Protein AF-A0A1U7NVE1-F1 (afdb_monomer_lite)

Secondary structure (DSSP, 8-state):
------EEEEEPPTTEEE-HHHHHHHHHHHHHHH--EEEEEPTTT---SS-EEES--GGGHHHHHHHHHHHHHHHEEE-HHHHTT-

Sequence (86 aa):
MTESSPVLILSVPAGYEIDPQAWETLKQCAGDCYGAGVMLAAPAFLRAESPVLLGDWGDGKAEALRELGPLIDAAFFTLDWLEAAM

Radius of gyration: 14.27 Å; chains: 1; bounding box: 34×26×52 Å

Structure (mmCIF, N/CA/C/O backbone):
data_AF-A0A1U7NVE1-F1
#
_entry.id   AF-A0A1U7NVE1-F1
#
loop_
_atom_site.group_PDB
_atom_site.id
_atom_site.type_symbol
_atom_site.label_atom_id
_atom_site.label_alt_id
_atom_site.label_comp_id
_atom_site.label_asym_id
_atom_site.label_entity_id
_atom_site.label_seq_id
_atom_site.pdbx_PDB_ins_code
_atom_site.Cartn_x
_atom_site.Cartn_y
_atom_site.Cartn_z
_atom_site.occupancy
_atom_site.B_iso_or_equiv
_atom_site.auth_seq_id
_atom_site.auth_comp_id
_atom_site.auth_asym_id
_atom_site.auth_atom_id
_atom_site.pdbx_PDB_model_num
ATOM 1 N N . MET A 1 1 ? -7.112 -2.313 26.844 1.00 45.16 1 MET A N 1
ATOM 2 C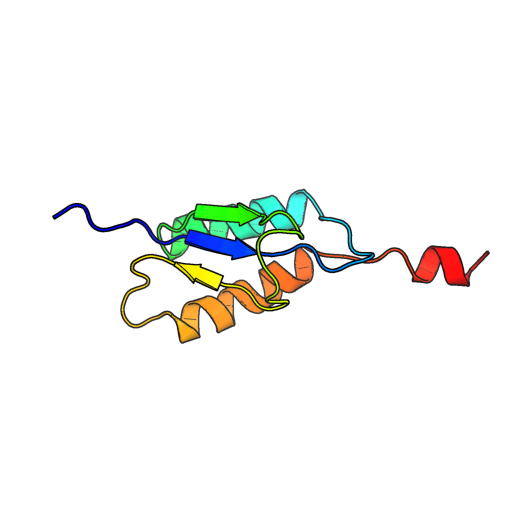 CA . MET A 1 1 ? -6.820 -3.119 25.644 1.00 45.16 1 MET A CA 1
ATOM 3 C C . MET A 1 1 ? -6.144 -2.185 24.664 1.00 45.16 1 MET A C 1
ATOM 5 O O . MET A 1 1 ? -6.740 -1.171 24.348 1.00 45.16 1 MET A O 1
ATOM 9 N N . THR A 1 2 ? -4.887 -2.421 24.298 1.00 52.28 2 THR A N 1
ATOM 10 C CA . THR A 1 2 ? -4.217 -1.639 23.249 1.00 52.28 2 THR A CA 1
ATOM 11 C C . THR A 1 2 ? -4.791 -2.075 21.911 1.00 52.28 2 THR A C 1
ATOM 13 O O . THR A 1 2 ? -4.432 -3.139 21.406 1.00 52.28 2 THR A O 1
ATOM 1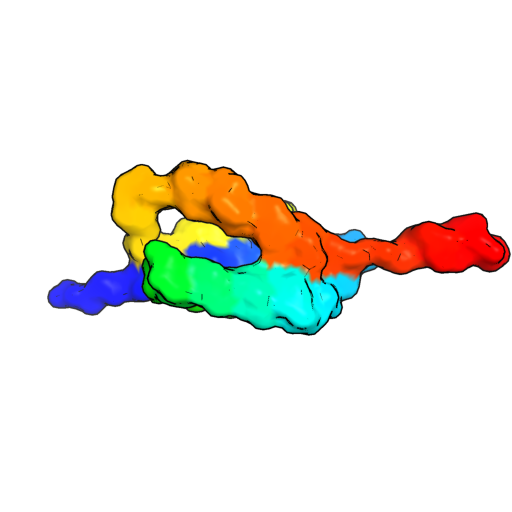6 N N . GLU A 1 3 ? -5.738 -1.302 21.386 1.00 61.66 3 GLU A N 1
ATOM 17 C CA . GLU A 1 3 ? -6.182 -1.442 20.001 1.00 61.66 3 GLU A CA 1
ATOM 18 C C . GLU A 1 3 ? -4.952 -1.288 19.101 1.00 61.66 3 GLU A C 1
ATOM 20 O O . GLU A 1 3 ? -4.159 -0.358 19.254 1.00 61.66 3 GLU A O 1
ATOM 25 N N . SER A 1 4 ? -4.712 -2.285 18.252 1.00 71.06 4 SER A N 1
ATOM 26 C CA . SER A 1 4 ? -3.560 -2.275 17.354 1.00 71.06 4 SER A CA 1
ATOM 27 C C . SER A 1 4 ? -3.900 -1.372 16.177 1.00 71.06 4 SER A C 1
ATOM 29 O O . SER A 1 4 ? -4.808 -1.704 15.416 1.00 71.06 4 SER A O 1
ATOM 31 N N . SER A 1 5 ? -3.201 -0.241 16.049 1.00 84.88 5 SER A N 1
ATOM 32 C CA . SER A 1 5 ? -3.407 0.705 14.949 1.00 84.88 5 SER A CA 1
ATOM 33 C C . SER A 1 5 ? -3.341 -0.004 13.588 1.00 84.88 5 SER A C 1
ATOM 35 O O . SER A 1 5 ? -2.499 -0.896 13.421 1.00 84.88 5 SER A O 1
ATOM 37 N N . PRO A 1 6 ? -4.205 0.361 12.624 1.00 93.56 6 PRO A N 1
ATOM 38 C CA . PRO A 1 6 ? -4.205 -0.257 11.308 1.00 93.56 6 PRO A CA 1
ATOM 39 C C . PRO A 1 6 ? -2.879 -0.025 10.583 1.00 93.56 6 PRO A C 1
ATOM 41 O O . PRO A 1 6 ? -2.283 1.053 10.643 1.00 93.56 6 PRO A O 1
ATOM 44 N N . VAL A 1 7 ? -2.408 -1.054 9.883 1.00 93.88 7 VAL A N 1
ATOM 45 C CA . VAL A 1 7 ? -1.191 -0.994 9.070 1.00 93.88 7 VAL A CA 1
ATOM 46 C C . VAL A 1 7 ? -1.437 -1.651 7.721 1.00 93.88 7 VAL A C 1
ATOM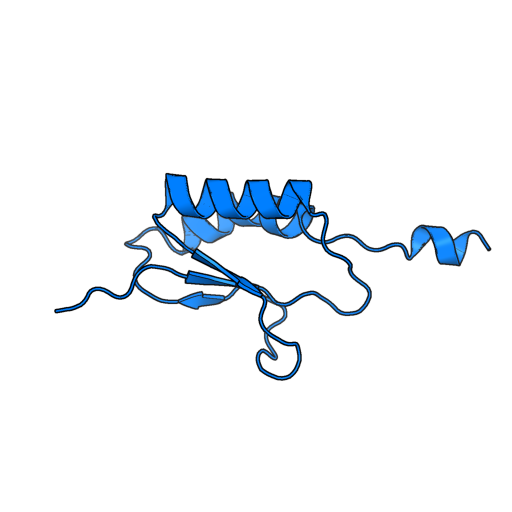 48 O O . VAL A 1 7 ? -1.891 -2.796 7.648 1.00 93.88 7 VAL A O 1
ATOM 51 N N . LEU A 1 8 ? -1.124 -0.919 6.655 1.00 93.94 8 LEU A N 1
ATOM 52 C CA . LEU A 1 8 ? -1.076 -1.407 5.285 1.00 93.94 8 LEU A CA 1
ATOM 53 C C . LEU A 1 8 ? 0.357 -1.826 4.975 1.00 93.94 8 LEU A C 1
ATOM 55 O O . LEU A 1 8 ? 1.269 -1.001 4.974 1.00 93.94 8 LEU A O 1
ATOM 59 N N . ILE A 1 9 ? 0.557 -3.107 4.707 1.00 92.69 9 ILE A N 1
ATOM 60 C CA . ILE A 1 9 ? 1.854 -3.648 4.322 1.00 92.69 9 ILE A CA 1
ATOM 61 C C . ILE A 1 9 ? 1.835 -3.965 2.836 1.00 92.69 9 ILE A C 1
ATOM 63 O O . ILE A 1 9 ? 0.959 -4.686 2.354 1.00 92.69 9 ILE A O 1
ATOM 67 N N . LEU A 1 10 ? 2.824 -3.433 2.129 1.00 91.69 10 LEU A N 1
ATOM 68 C CA . LEU A 1 10 ? 2.982 -3.571 0.690 1.00 91.69 10 LEU A CA 1
ATOM 69 C C . LEU A 1 10 ? 4.327 -4.209 0.378 1.00 91.69 10 LEU A C 1
ATOM 71 O O . LEU A 1 10 ? 5.325 -3.946 1.047 1.00 91.69 10 LEU A O 1
ATOM 75 N N . SER A 1 11 ? 4.357 -5.030 -0.659 1.00 89.12 11 SER A N 1
ATOM 76 C CA . SER A 1 11 ? 5.586 -5.574 -1.223 1.00 89.12 11 SER A CA 1
ATOM 77 C C . SER A 1 11 ? 5.848 -4.874 -2.545 1.00 89.12 11 SER A C 1
ATOM 79 O O . SER A 1 11 ? 4.928 -4.726 -3.342 1.00 89.12 11 SER A O 1
ATOM 81 N N . VAL A 1 12 ? 7.090 -4.447 -2.774 1.00 85.69 12 VAL A N 1
ATOM 82 C CA . VAL A 1 12 ? 7.489 -3.917 -4.083 1.00 85.69 12 VAL A CA 1
ATOM 83 C C . VAL A 1 12 ? 7.581 -5.100 -5.047 1.00 85.69 12 VAL A C 1
ATOM 85 O O . VAL A 1 12 ? 8.354 -6.025 -4.762 1.00 85.69 12 VAL A O 1
ATOM 88 N N . PRO A 1 13 ? 6.807 -5.124 -6.145 1.00 81.38 13 PRO A N 1
ATOM 89 C CA . PRO A 1 13 ? 6.922 -6.190 -7.130 1.00 81.38 13 PRO A CA 1
ATOM 90 C C . PRO A 1 13 ? 8.330 -6.229 -7.741 1.00 81.38 13 PRO A C 1
ATOM 92 O O . PRO A 1 13 ? 9.035 -5.221 -7.807 1.00 81.38 13 PRO A O 1
ATOM 95 N N . ALA A 1 14 ? 8.767 -7.402 -8.197 1.00 80.31 14 ALA A N 1
ATOM 96 C CA . ALA A 1 14 ? 10.070 -7.528 -8.843 1.00 80.31 14 ALA A CA 1
ATOM 97 C C . ALA A 1 14 ? 10.117 -6.698 -10.141 1.00 80.31 14 ALA A C 1
ATOM 99 O O . ALA A 1 14 ? 9.199 -6.780 -10.950 1.00 80.31 14 ALA A O 1
ATOM 100 N N . GLY A 1 15 ? 11.187 -5.919 -10.338 1.00 81.12 15 GLY A N 1
ATOM 101 C CA . GLY A 1 15 ? 11.345 -5.036 -11.505 1.00 81.12 15 GLY A CA 1
ATOM 102 C C . GLY A 1 15 ? 10.619 -3.689 -11.397 1.00 81.12 15 GLY A C 1
ATOM 103 O O . GLY A 1 15 ? 10.711 -2.878 -12.313 1.00 81.12 15 GLY A O 1
ATOM 104 N N . TYR A 1 16 ? 9.927 -3.432 -10.283 1.00 86.94 16 TYR A N 1
ATOM 105 C CA . TYR A 1 16 ? 9.278 -2.151 -10.024 1.00 86.94 16 TYR A CA 1
ATOM 106 C C . TYR A 1 16 ? 10.146 -1.269 -9.121 1.00 86.94 16 TYR A C 1
ATOM 108 O O . TYR A 1 16 ? 10.847 -1.750 -8.226 1.00 86.94 16 TYR A O 1
ATOM 116 N N . GLU A 1 17 ? 10.042 0.036 -9.329 1.00 89.12 17 GLU A N 1
ATOM 117 C CA . GLU A 1 17 ? 10.538 1.079 -8.442 1.00 89.12 17 GLU A CA 1
ATOM 118 C C . GLU A 1 17 ? 9.367 1.820 -7.782 1.00 89.12 17 GLU A C 1
ATOM 120 O O . GLU A 1 17 ? 8.205 1.665 -8.165 1.00 89.12 17 GLU A O 1
ATOM 125 N N . ILE A 1 18 ? 9.674 2.604 -6.747 1.00 91.06 18 ILE A N 1
ATOM 126 C CA . ILE A 1 18 ? 8.683 3.385 -6.004 1.00 91.06 18 ILE A CA 1
ATOM 127 C C . ILE A 1 18 ? 8.711 4.825 -6.495 1.00 91.06 18 ILE A C 1
ATOM 129 O O . ILE A 1 18 ? 9.762 5.466 -6.440 1.00 91.06 18 ILE A O 1
ATOM 133 N N . ASP A 1 19 ? 7.557 5.354 -6.900 1.00 93.44 19 ASP A N 1
ATOM 134 C CA . ASP A 1 19 ? 7.399 6.794 -7.098 1.00 93.44 19 ASP A CA 1
ATOM 135 C C . ASP A 1 19 ? 7.284 7.463 -5.713 1.00 93.44 19 ASP A C 1
ATOM 137 O O . ASP A 1 19 ? 6.305 7.231 -4.995 1.00 93.44 19 ASP A O 1
ATOM 141 N N . PRO A 1 20 ? 8.256 8.300 -5.302 1.00 93.00 20 PRO A N 1
ATOM 142 C CA . PRO A 1 20 ? 8.252 8.901 -3.975 1.00 93.00 20 PRO A CA 1
ATOM 143 C C . PRO A 1 20 ? 7.066 9.849 -3.752 1.00 93.00 20 PRO A C 1
ATOM 145 O O . PRO A 1 20 ? 6.567 9.936 -2.632 1.00 93.00 20 PRO A O 1
ATOM 148 N N . GLN A 1 21 ? 6.579 10.543 -4.783 1.00 94.88 21 GLN A N 1
ATOM 149 C CA . GLN A 1 21 ? 5.454 11.468 -4.648 1.00 94.88 21 GLN A CA 1
ATOM 150 C C . GLN A 1 21 ? 4.128 10.711 -4.503 1.00 94.88 21 GLN A C 1
ATOM 152 O O . GLN A 1 21 ? 3.304 11.049 -3.642 1.00 94.88 21 GLN A O 1
ATOM 157 N N . ALA A 1 22 ? 3.928 9.668 -5.309 1.00 94.44 22 ALA A N 1
ATOM 158 C CA . ALA A 1 22 ? 2.758 8.803 -5.185 1.00 94.44 22 ALA A CA 1
ATOM 159 C C . ALA A 1 22 ? 2.776 8.024 -3.857 1.00 94.44 22 ALA A C 1
ATOM 161 O O . ALA A 1 22 ? 1.740 7.894 -3.202 1.00 94.44 22 ALA A O 1
ATOM 162 N N . TRP A 1 23 ? 3.957 7.605 -3.394 1.00 95.38 23 TRP A N 1
ATOM 163 C CA . TRP A 1 23 ? 4.137 6.949 -2.098 1.00 95.38 23 TRP A CA 1
ATOM 164 C C . TRP A 1 23 ? 3.755 7.837 -0.907 1.00 95.38 23 TRP A C 1
ATOM 166 O O . TRP A 1 23 ? 3.050 7.388 0.000 1.00 95.38 23 TRP A O 1
ATOM 176 N N . GLU A 1 24 ? 4.177 9.106 -0.892 1.00 96.44 24 GLU A N 1
ATOM 177 C CA . GLU A 1 24 ? 3.742 10.047 0.152 1.00 96.44 24 GLU A CA 1
ATOM 178 C C . GLU A 1 24 ? 2.229 10.281 0.109 1.00 96.44 24 GLU A C 1
ATOM 180 O O . GLU A 1 24 ? 1.578 10.292 1.153 1.00 96.44 24 GLU A O 1
ATOM 185 N N . THR A 1 25 ? 1.656 10.391 -1.091 1.00 96.56 25 THR A N 1
ATOM 186 C CA . THR A 1 25 ? 0.205 10.560 -1.270 1.00 96.56 25 THR A CA 1
ATOM 187 C C . THR A 1 25 ? -0.567 9.370 -0.697 1.00 96.56 25 THR A C 1
ATOM 189 O O . THR A 1 25 ? -1.543 9.556 0.033 1.00 96.56 25 THR A O 1
ATOM 192 N N . LEU A 1 26 ? -0.103 8.146 -0.964 1.00 96.44 26 LEU A N 1
ATOM 193 C CA . LEU A 1 26 ? -0.674 6.922 -0.404 1.00 96.44 26 LEU A CA 1
ATOM 194 C C . LEU A 1 26 ? -0.607 6.915 1.128 1.00 96.44 26 LEU A C 1
ATOM 196 O O . LEU A 1 26 ? -1.611 6.632 1.784 1.00 96.44 26 LEU A O 1
ATOM 200 N N . LYS A 1 27 ? 0.553 7.253 1.705 1.00 96.31 27 LYS A N 1
ATOM 201 C CA . LYS A 1 27 ? 0.728 7.334 3.165 1.00 96.31 27 LYS A CA 1
ATOM 202 C C . LYS A 1 27 ? -0.215 8.340 3.804 1.00 96.31 27 LYS A C 1
ATOM 204 O O . LYS A 1 27 ? -0.819 8.037 4.830 1.00 96.31 27 LYS A O 1
ATOM 209 N N . GLN A 1 28 ? -0.336 9.517 3.202 1.00 96.62 28 GLN A N 1
ATOM 210 C CA . GLN A 1 28 ? -1.192 10.568 3.722 1.00 96.62 28 GLN A CA 1
ATOM 211 C C . GLN A 1 28 ? -2.668 10.169 3.646 1.00 96.62 28 GLN A C 1
ATOM 213 O O . GLN A 1 28 ? -3.370 10.274 4.644 1.00 96.62 28 GLN A O 1
ATOM 218 N N . CYS A 1 29 ? -3.119 9.611 2.520 1.00 94.62 29 CYS A N 1
ATOM 219 C CA . CYS A 1 29 ? -4.496 9.137 2.383 1.00 94.62 29 CYS A CA 1
ATOM 220 C C . CYS A 1 29 ? -4.824 8.001 3.369 1.00 94.62 29 CYS A C 1
ATOM 222 O O . CYS A 1 29 ? -5.858 8.044 4.034 1.00 94.62 29 CYS A O 1
ATOM 224 N N . ALA A 1 30 ? -3.932 7.018 3.528 1.00 93.81 30 ALA A N 1
ATOM 225 C CA . ALA A 1 30 ? -4.115 5.939 4.499 1.00 93.81 30 ALA A CA 1
ATOM 226 C C . ALA A 1 30 ? -4.176 6.464 5.949 1.00 93.81 30 ALA A C 1
ATOM 228 O O . ALA A 1 30 ? -5.023 6.029 6.733 1.00 93.81 30 ALA A O 1
ATOM 229 N N . GLY A 1 31 ? -3.321 7.430 6.293 1.00 94.25 31 GLY A N 1
ATOM 230 C CA . GLY A 1 31 ? -3.316 8.074 7.605 1.00 94.25 31 GLY A CA 1
ATOM 231 C C . GLY A 1 31 ? -4.576 8.900 7.869 1.00 94.25 31 GLY A C 1
ATOM 232 O O . GLY A 1 31 ? -5.213 8.723 8.905 1.00 94.25 31 GLY A O 1
ATOM 233 N N . ASP A 1 32 ? -4.963 9.756 6.926 1.00 93.69 32 ASP A N 1
ATOM 234 C CA . ASP A 1 32 ? -6.068 10.706 7.095 1.00 93.69 32 ASP A CA 1
ATOM 235 C C . ASP A 1 32 ? -7.440 10.013 7.070 1.00 93.69 32 ASP A C 1
ATOM 237 O O . ASP A 1 32 ? -8.326 10.365 7.850 1.00 93.69 32 ASP A O 1
ATOM 241 N N . CYS A 1 33 ? -7.627 9.014 6.199 1.00 91.06 33 CYS A N 1
ATOM 242 C CA . CYS A 1 33 ? -8.914 8.331 6.039 1.00 91.06 33 CYS A CA 1
ATOM 243 C C . CYS A 1 33 ? -9.107 7.168 7.021 1.00 91.06 33 CYS A C 1
ATOM 245 O O . CYS A 1 33 ? -10.234 6.910 7.441 1.00 91.06 33 CYS A O 1
ATOM 247 N N . TYR A 1 34 ? -8.027 6.468 7.385 1.00 90.94 34 TYR A N 1
ATOM 248 C CA . TYR A 1 34 ? -8.109 5.202 8.124 1.00 90.94 34 TYR A CA 1
ATOM 249 C C . TYR A 1 34 ? -7.281 5.186 9.413 1.00 90.94 34 TYR A C 1
ATOM 251 O O . TYR A 1 34 ? -7.284 4.181 10.121 1.00 90.94 34 TYR A O 1
ATOM 259 N N . GLY A 1 35 ? -6.549 6.260 9.734 1.00 91.94 35 GLY A N 1
ATOM 260 C CA . GLY A 1 35 ? -5.599 6.257 10.850 1.00 91.94 35 GLY A CA 1
ATOM 261 C C . GLY A 1 35 ? -4.470 5.239 10.660 1.00 91.94 35 GLY A C 1
ATOM 262 O O . GLY A 1 35 ? -3.879 4.789 11.645 1.00 91.94 35 GLY A O 1
ATOM 263 N N . ALA A 1 36 ? -4.212 4.829 9.413 1.00 94.25 36 ALA A N 1
ATOM 264 C CA . ALA A 1 36 ? -3.362 3.695 9.094 1.00 94.25 36 ALA A CA 1
ATOM 265 C C . ALA A 1 36 ? -1.928 4.112 8.757 1.00 94.25 36 ALA A C 1
ATOM 267 O O . ALA A 1 36 ? -1.687 5.073 8.027 1.00 94.25 36 ALA A O 1
ATOM 268 N N . GLY A 1 37 ? -0.961 3.337 9.245 1.00 94.69 37 GLY A N 1
ATOM 269 C CA . GLY A 1 37 ? 0.419 3.410 8.764 1.00 94.69 37 GLY A CA 1
ATOM 270 C C . GLY A 1 37 ? 0.597 2.614 7.470 1.00 94.69 37 GLY A C 1
ATOM 271 O O . GLY A 1 37 ? -0.076 1.605 7.271 1.00 94.69 37 GLY A O 1
ATOM 272 N N . VAL A 1 38 ? 1.540 3.012 6.612 1.00 94.69 38 VAL A N 1
ATOM 273 C CA . VAL A 1 38 ? 1.937 2.223 5.431 1.00 94.69 38 VAL A CA 1
ATOM 274 C C . VAL A 1 38 ? 3.388 1.788 5.574 1.00 94.69 38 VAL A C 1
ATOM 276 O O . VAL A 1 38 ? 4.260 2.595 5.903 1.00 94.69 38 VAL A O 1
ATOM 279 N N . MET A 1 39 ? 3.651 0.508 5.335 1.00 93.25 39 MET A N 1
ATOM 280 C CA . MET A 1 39 ? 4.976 -0.089 5.456 1.00 93.25 39 MET A CA 1
ATOM 281 C C . MET A 1 39 ? 5.321 -0.906 4.219 1.00 93.25 39 MET A C 1
ATOM 283 O O . MET A 1 39 ? 4.474 -1.591 3.649 1.00 93.25 39 MET A O 1
ATOM 287 N N . LEU A 1 40 ? 6.601 -0.886 3.855 1.00 90.44 40 LEU A N 1
ATOM 288 C CA . LEU A 1 40 ? 7.146 -1.811 2.875 1.00 90.44 40 LEU A CA 1
ATOM 289 C C . LEU A 1 40 ? 7.646 -3.061 3.581 1.00 90.44 40 LEU A C 1
ATOM 291 O O . LEU A 1 40 ? 8.422 -2.992 4.538 1.00 90.44 40 LEU A O 1
ATOM 295 N N . ALA A 1 41 ? 7.225 -4.208 3.082 1.00 86.38 41 ALA A N 1
ATOM 296 C CA . ALA A 1 41 ? 7.807 -5.473 3.453 1.00 86.38 41 ALA A CA 1
ATOM 297 C C . ALA A 1 41 ? 9.048 -5.750 2.618 1.00 86.38 41 ALA A C 1
ATOM 299 O O . ALA A 1 41 ? 9.048 -5.616 1.394 1.00 86.38 41 ALA A O 1
ATOM 300 N N . ALA A 1 42 ? 10.099 -6.216 3.287 1.00 72.94 42 ALA A N 1
ATOM 301 C CA . ALA A 1 42 ? 11.228 -6.794 2.585 1.00 72.94 42 ALA A CA 1
ATOM 302 C C . ALA A 1 42 ? 10.758 -8.040 1.795 1.00 72.94 42 ALA A C 1
ATOM 304 O O . ALA A 1 42 ? 10.000 -8.849 2.345 1.00 72.94 42 ALA A O 1
ATOM 305 N N . PRO A 1 43 ? 11.235 -8.252 0.552 1.00 65.38 43 PRO A N 1
ATOM 306 C CA . PRO A 1 43 ? 10.780 -9.346 -0.319 1.00 65.38 43 PRO A CA 1
ATOM 307 C C . PRO A 1 43 ? 10.903 -10.745 0.304 1.00 65.38 43 PRO A C 1
ATOM 309 O O . PRO A 1 43 ? 10.160 -11.659 -0.031 1.00 65.38 43 PRO A O 1
ATOM 312 N N . ALA A 1 44 ? 11.828 -10.922 1.253 1.00 65.06 44 ALA A N 1
ATOM 313 C CA . ALA A 1 44 ? 12.031 -12.185 1.959 1.00 65.06 44 ALA A CA 1
ATOM 314 C C . ALA A 1 44 ? 10.91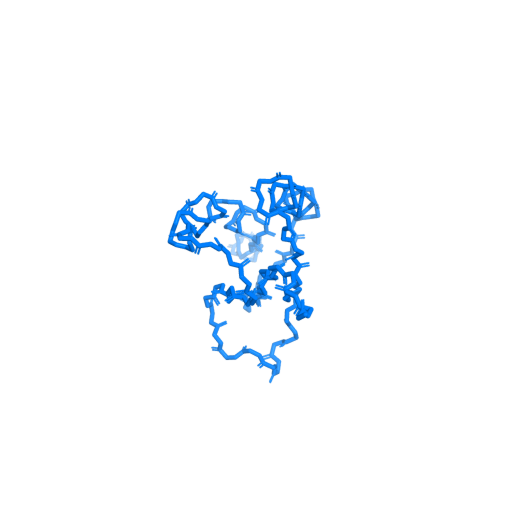7 -12.528 2.969 1.00 65.06 44 ALA A C 1
ATOM 316 O O . ALA A 1 44 ? 10.802 -13.684 3.376 1.00 65.06 44 ALA A O 1
ATOM 317 N N . PHE A 1 45 ? 10.121 -11.543 3.396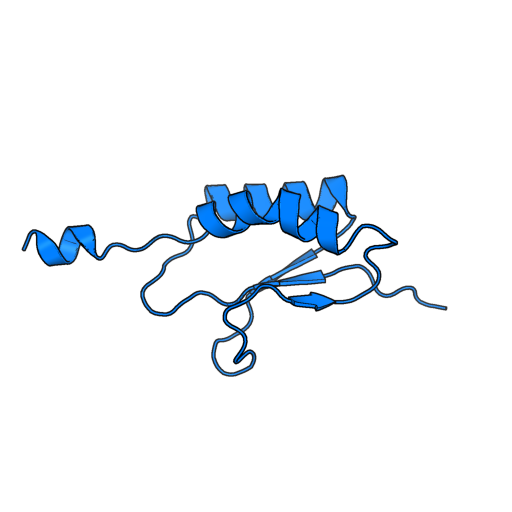 1.00 61.00 45 PHE A N 1
ATOM 318 C CA . PHE A 1 45 ? 9.174 -11.685 4.507 1.00 61.00 45 PHE A CA 1
ATOM 319 C C . PHE A 1 45 ? 7.719 -11.811 4.065 1.00 61.00 45 PHE A C 1
ATOM 321 O O . PHE A 1 45 ? 6.918 -12.409 4.781 1.00 61.00 45 PHE A O 1
ATOM 328 N N . LEU A 1 46 ? 7.377 -11.302 2.884 1.00 65.62 46 LEU A N 1
ATOM 329 C CA . LEU A 1 46 ? 6.034 -11.401 2.329 1.00 65.62 46 LEU A CA 1
ATOM 330 C C . LEU A 1 46 ? 6.093 -12.055 0.955 1.00 65.62 46 LEU A C 1
ATOM 332 O O . LEU A 1 46 ? 6.598 -11.487 -0.003 1.00 65.62 46 LEU A O 1
ATOM 336 N N . ARG A 1 47 ? 5.554 -13.277 0.885 1.00 60.12 47 ARG A N 1
ATOM 337 C CA . ARG A 1 47 ? 5.300 -13.992 -0.376 1.00 60.12 47 ARG A CA 1
ATOM 338 C C . ARG A 1 47 ? 4.022 -13.525 -1.073 1.00 60.12 47 ARG A C 1
ATOM 340 O O . ARG A 1 47 ? 3.700 -14.038 -2.137 1.00 60.12 47 ARG A O 1
ATOM 347 N N . ALA A 1 48 ? 3.252 -12.648 -0.434 1.00 61.03 48 ALA A N 1
ATOM 348 C CA . ALA A 1 48 ? 2.025 -12.135 -1.008 1.00 61.03 48 ALA A CA 1
ATOM 349 C C . ALA A 1 48 ? 2.370 -10.976 -1.943 1.00 61.03 48 ALA A C 1
ATOM 351 O O . ALA A 1 48 ? 2.913 -9.970 -1.504 1.00 61.03 48 ALA A O 1
ATOM 352 N N . GLU A 1 49 ? 2.015 -11.120 -3.216 1.00 68.12 49 GLU A N 1
ATOM 353 C CA . GLU A 1 49 ? 2.043 -10.023 -4.194 1.00 68.12 49 GLU A CA 1
ATOM 354 C C . GLU A 1 49 ? 0.905 -9.016 -3.949 1.00 68.12 49 GLU A C 1
ATOM 356 O O . GLU A 1 49 ? 0.841 -7.968 -4.577 1.00 68.12 49 GLU A O 1
ATOM 361 N N . SER A 1 50 ? -0.012 -9.336 -3.030 1.00 77.56 50 SER A N 1
ATOM 362 C CA . SER A 1 50 ? -1.171 -8.514 -2.696 1.00 77.56 50 SER A CA 1
ATOM 363 C C . SER A 1 50 ? -0.967 -7.721 -1.399 1.00 77.56 50 SER A C 1
ATOM 365 O O . SER A 1 50 ? -0.332 -8.228 -0.469 1.00 77.56 50 SER A O 1
ATOM 367 N N . PRO A 1 51 ? -1.572 -6.523 -1.288 1.00 88.38 51 PRO A N 1
ATOM 368 C CA . PRO A 1 51 ? -1.556 -5.726 -0.066 1.00 88.38 51 PRO A CA 1
ATOM 369 C C . PRO A 1 51 ? -2.075 -6.492 1.154 1.00 88.38 51 PRO A C 1
ATOM 371 O O . PRO A 1 51 ? -3.108 -7.166 1.095 1.00 88.38 51 PRO A O 1
ATOM 374 N N . VAL A 1 52 ? -1.396 -6.341 2.291 1.00 89.81 52 VAL A N 1
ATOM 375 C CA . VAL A 1 52 ? -1.793 -6.960 3.560 1.00 89.81 52 VAL A CA 1
ATOM 376 C C . VAL A 1 52 ? -2.235 -5.891 4.547 1.00 89.81 52 VAL A C 1
ATOM 378 O O . VAL A 1 52 ? -1.464 -5.024 4.937 1.00 89.81 52 VAL A O 1
ATOM 381 N N . LEU A 1 53 ? -3.489 -5.985 4.986 1.00 91.25 53 LEU A N 1
ATOM 382 C CA . LEU A 1 53 ? -4.072 -5.101 5.994 1.00 91.25 53 LEU A CA 1
ATOM 383 C C . LEU A 1 53 ? -4.029 -5.796 7.358 1.00 91.25 53 LEU A C 1
ATOM 385 O O . LEU A 1 53 ? -4.725 -6.804 7.553 1.00 91.25 53 LEU A O 1
ATOM 389 N N . LEU A 1 54 ? -3.227 -5.254 8.276 1.00 90.25 54 LEU A N 1
ATOM 390 C CA . LEU A 1 54 ? -3.092 -5.686 9.671 1.00 90.25 54 LEU A CA 1
ATOM 391 C C . LEU A 1 54 ? -3.734 -4.684 10.635 1.00 90.25 54 LEU A C 1
ATOM 393 O O . LEU A 1 54 ? -3.844 -3.505 10.314 1.00 90.25 54 LEU A O 1
ATOM 397 N N . GLY A 1 55 ? -4.092 -5.148 11.833 1.00 89.69 55 GLY A N 1
ATOM 398 C CA . GLY A 1 55 ? -4.760 -4.326 12.845 1.00 89.69 55 GLY A CA 1
ATOM 399 C C . GLY A 1 55 ? -6.257 -4.177 12.583 1.00 89.69 55 GLY A C 1
ATOM 400 O O . GLY A 1 55 ? -6.836 -4.944 11.805 1.00 89.69 55 GLY A O 1
ATOM 401 N N . ASP A 1 56 ? -6.874 -3.211 13.259 1.00 89.19 56 ASP A N 1
ATOM 402 C CA . ASP A 1 56 ? -8.299 -2.921 13.108 1.00 89.19 56 ASP A CA 1
ATOM 403 C C . ASP A 1 56 ? -8.544 -1.865 12.022 1.00 89.19 56 ASP A C 1
ATOM 405 O O . ASP A 1 56 ? -8.066 -0.739 12.121 1.00 89.19 56 ASP A O 1
ATOM 409 N N . TRP A 1 57 ? -9.294 -2.251 10.991 1.00 89.50 57 TRP A N 1
ATOM 410 C CA . TRP A 1 57 ? -9.720 -1.395 9.875 1.00 89.50 57 TRP A CA 1
ATOM 411 C C . TRP A 1 57 ? -11.231 -1.102 9.928 1.00 89.50 57 TRP A C 1
ATOM 413 O O . TRP A 1 57 ? -11.809 -0.623 8.948 1.00 89.50 57 TRP A O 1
ATOM 423 N N . GLY A 1 58 ? -11.885 -1.445 11.044 1.00 80.38 58 GLY A N 1
ATOM 424 C CA . GLY A 1 58 ? -13.336 -1.447 11.187 1.00 80.38 58 GLY A CA 1
ATOM 425 C C . GLY A 1 58 ? -14.023 -2.383 10.188 1.00 80.38 58 GLY A C 1
ATOM 426 O O . GLY A 1 58 ? -13.428 -3.322 9.650 1.00 80.38 58 GLY A O 1
ATOM 427 N N . ASP A 1 59 ? -15.282 -2.081 9.874 1.00 80.31 59 ASP A N 1
ATOM 428 C CA . ASP A 1 59 ? -16.075 -2.824 8.881 1.00 80.31 59 ASP A CA 1
ATOM 429 C C . ASP A 1 59 ? -15.637 -2.543 7.425 1.00 80.31 59 ASP A C 1
ATOM 431 O O . ASP A 1 59 ? -16.108 -3.177 6.479 1.00 80.31 59 AS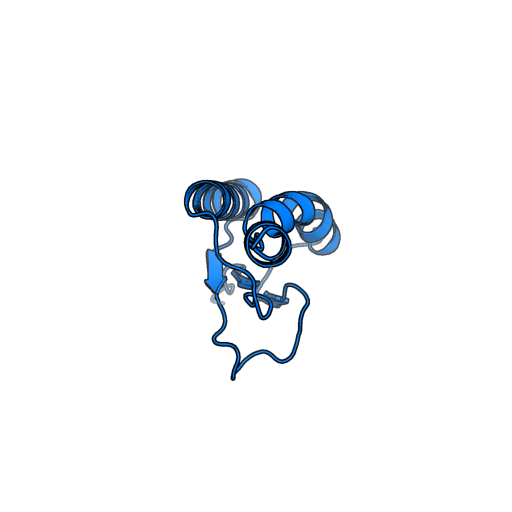P A O 1
ATOM 435 N N . GLY A 1 60 ? -14.706 -1.603 7.229 1.00 80.31 60 GLY A N 1
ATOM 436 C CA . GLY A 1 60 ? -14.340 -1.026 5.936 1.00 80.31 60 GLY A CA 1
ATOM 437 C C . GLY A 1 60 ? -13.155 -1.679 5.228 1.00 80.31 60 GLY A C 1
ATOM 438 O O . GLY A 1 60 ? -12.646 -1.104 4.274 1.00 80.31 60 GLY A O 1
ATOM 439 N N . LYS A 1 61 ? -12.675 -2.862 5.632 1.00 85.31 61 LYS A N 1
ATOM 440 C CA . LYS A 1 61 ? -11.446 -3.455 5.053 1.00 85.31 61 LYS A CA 1
ATOM 441 C C . LYS A 1 61 ? -11.488 -3.612 3.521 1.00 85.31 61 LYS A C 1
ATOM 443 O O . LYS A 1 61 ? -10.492 -3.370 2.843 1.00 85.31 61 LYS A O 1
ATOM 448 N N . ALA A 1 62 ? -12.631 -4.024 2.972 1.00 86.50 62 ALA A N 1
ATOM 449 C CA . ALA A 1 62 ? -12.812 -4.145 1.523 1.00 86.50 62 ALA A CA 1
ATOM 450 C C . ALA A 1 62 ? -12.899 -2.773 0.830 1.00 86.50 62 ALA A C 1
ATOM 452 O O . ALA A 1 62 ? -12.405 -2.608 -0.282 1.00 86.50 62 ALA A O 1
ATOM 453 N N . GLU A 1 63 ? -13.495 -1.790 1.502 1.00 89.69 63 GLU A N 1
ATOM 454 C CA . GLU A 1 63 ? -13.600 -0.408 1.034 1.00 89.69 63 GLU A CA 1
ATOM 455 C C . GLU A 1 63 ? -12.227 0.270 1.000 1.00 89.69 63 GLU A C 1
ATOM 457 O O . GLU A 1 63 ? -11.848 0.824 -0.027 1.00 89.69 63 GLU A O 1
ATOM 462 N N . ALA A 1 64 ? -11.425 0.092 2.052 1.00 90.50 64 ALA A N 1
ATOM 463 C CA . ALA A 1 64 ? -10.051 0.572 2.127 1.00 90.50 64 ALA A CA 1
ATOM 464 C C . ALA A 1 64 ? -9.194 0.027 0.981 1.00 90.50 64 ALA A C 1
ATOM 466 O O . ALA A 1 64 ? -8.480 0.782 0.330 1.00 90.50 64 ALA A O 1
ATOM 467 N N . LEU A 1 65 ? -9.296 -1.270 0.671 1.00 90.12 65 LEU A N 1
ATOM 468 C CA . LEU A 1 65 ? -8.607 -1.847 -0.488 1.00 90.12 65 LEU A CA 1
ATOM 469 C C . LEU A 1 65 ? -9.108 -1.274 -1.819 1.00 90.12 65 LEU A C 1
ATOM 471 O O . LEU A 1 65 ? -8.303 -1.035 -2.716 1.00 90.12 65 LEU A O 1
ATOM 475 N N . ARG A 1 66 ? -10.418 -1.039 -1.955 1.00 90.75 66 ARG A N 1
ATOM 476 C CA . ARG A 1 66 ? -11.015 -0.444 -3.161 1.00 90.75 66 ARG A CA 1
ATOM 477 C C . ARG A 1 66 ? -10.537 0.994 -3.383 1.00 90.75 66 ARG A C 1
ATOM 479 O O . ARG A 1 66 ? -10.314 1.382 -4.525 1.00 90.75 66 ARG A O 1
ATOM 486 N N . GLU A 1 67 ? -10.409 1.776 -2.317 1.00 92.00 67 GLU A N 1
ATOM 487 C CA . GLU A 1 67 ? -10.018 3.188 -2.383 1.00 92.00 67 GLU A CA 1
ATOM 488 C C . GLU A 1 67 ? -8.508 3.388 -2.473 1.00 92.00 67 GLU A C 1
ATOM 490 O O . GLU A 1 67 ? -8.045 4.210 -3.262 1.00 92.00 67 GLU A O 1
ATOM 495 N N . LEU A 1 68 ? -7.735 2.620 -1.704 1.00 93.31 68 LEU A N 1
ATOM 496 C CA . LEU A 1 68 ? -6.277 2.703 -1.712 1.00 93.31 68 LEU A CA 1
ATOM 497 C C . LEU A 1 68 ? -5.669 1.961 -2.906 1.00 93.31 68 LEU A C 1
ATOM 499 O O . LEU A 1 68 ? -4.562 2.298 -3.301 1.00 93.31 68 LEU A O 1
ATOM 503 N N . GLY A 1 69 ? -6.374 0.999 -3.511 1.00 92.31 69 GLY A N 1
ATOM 504 C CA . GLY A 1 69 ? -5.901 0.210 -4.657 1.00 92.31 69 GLY A CA 1
ATOM 505 C C . GLY A 1 69 ? -5.288 1.053 -5.784 1.00 92.31 69 GLY A C 1
ATOM 506 O O . GLY A 1 69 ? -4.110 0.874 -6.077 1.00 92.31 69 GLY A O 1
ATOM 507 N N . PRO A 1 70 ? -6.005 2.043 -6.345 1.00 93.25 70 PRO A N 1
ATOM 508 C CA . PRO A 1 70 ? -5.448 2.919 -7.377 1.00 93.25 70 PRO A CA 1
ATOM 509 C C . PRO A 1 70 ? -4.213 3.719 -6.930 1.00 93.25 70 PRO A C 1
ATOM 511 O O . PRO A 1 70 ? -3.350 4.027 -7.747 1.00 93.25 70 PRO A O 1
ATOM 514 N N . LEU A 1 71 ? -4.118 4.071 -5.642 1.00 94.12 71 LEU A N 1
ATOM 515 C CA . LEU A 1 71 ? -2.963 4.784 -5.084 1.00 94.12 71 LEU A CA 1
ATOM 516 C C . LEU A 1 71 ? -1.765 3.851 -4.878 1.00 94.12 71 LEU A C 1
ATOM 518 O O . LEU A 1 71 ? -0.626 4.273 -5.051 1.00 94.12 71 LEU A O 1
ATOM 522 N N . ILE A 1 72 ? -2.023 2.591 -4.521 1.00 92.56 72 ILE A N 1
ATOM 523 C CA . ILE A 1 72 ? -1.017 1.529 -4.442 1.00 92.56 72 ILE A CA 1
ATOM 524 C C . ILE A 1 72 ? -0.448 1.277 -5.840 1.00 92.56 72 ILE A C 1
ATOM 526 O O . ILE A 1 72 ? 0.769 1.285 -5.998 1.00 92.56 72 ILE A O 1
ATOM 530 N N . ASP A 1 73 ? -1.310 1.135 -6.848 1.00 90.31 73 ASP A N 1
ATOM 531 C CA . ASP A 1 73 ? -0.890 0.933 -8.238 1.00 90.31 73 ASP A CA 1
ATOM 532 C C . ASP A 1 73 ? -0.057 2.115 -8.752 1.00 90.31 73 ASP A C 1
ATOM 534 O O . ASP A 1 73 ? 0.972 1.917 -9.387 1.00 90.31 73 ASP A O 1
ATOM 538 N N . ALA A 1 74 ? -0.450 3.353 -8.433 1.00 91.94 74 ALA A N 1
ATOM 539 C CA . ALA A 1 74 ? 0.304 4.547 -8.818 1.00 91.94 74 ALA A CA 1
ATOM 540 C C . ALA A 1 74 ? 1.658 4.680 -8.098 1.00 91.94 74 ALA A C 1
ATOM 542 O O . ALA A 1 74 ? 2.551 5.363 -8.598 1.00 91.94 74 ALA A O 1
ATOM 543 N N . ALA A 1 75 ? 1.818 4.062 -6.925 1.00 92.69 75 ALA A N 1
ATOM 544 C CA . ALA A 1 75 ? 3.050 4.143 -6.146 1.00 92.69 75 ALA A CA 1
ATOM 545 C C . ALA A 1 75 ? 4.176 3.254 -6.687 1.00 92.69 75 ALA A C 1
ATOM 547 O O . ALA A 1 75 ? 5.335 3.472 -6.324 1.00 92.69 75 ALA A O 1
ATOM 548 N N . PHE A 1 76 ? 3.861 2.281 -7.545 1.00 90.62 76 PHE A N 1
ATOM 549 C CA . PHE A 1 76 ? 4.832 1.357 -8.119 1.00 90.62 76 PHE A CA 1
ATOM 550 C C . PHE A 1 76 ? 4.859 1.483 -9.643 1.00 90.62 76 PHE A C 1
ATOM 552 O O . PHE A 1 76 ? 3.832 1.362 -10.304 1.00 90.62 76 PHE A O 1
ATOM 559 N N . PHE A 1 77 ? 6.043 1.664 -10.225 1.00 87.62 77 PHE A N 1
ATOM 560 C CA . PHE A 1 77 ? 6.209 1.766 -11.679 1.00 87.62 77 PHE A CA 1
ATOM 561 C C . PHE A 1 77 ? 7.352 0.880 -12.178 1.00 87.62 77 PHE A C 1
ATOM 563 O O . PHE A 1 77 ? 8.254 0.551 -11.416 1.00 87.62 77 PHE A O 1
ATOM 570 N N . THR A 1 78 ? 7.338 0.516 -13.463 1.00 84.94 78 THR A N 1
ATOM 571 C CA . THR A 1 78 ? 8.452 -0.187 -14.129 1.00 84.94 78 THR A CA 1
ATOM 572 C C . THR A 1 78 ? 9.084 0.705 -15.187 1.00 84.94 78 THR A C 1
ATOM 574 O O . THR A 1 78 ? 8.432 1.578 -15.772 1.00 84.94 78 THR A O 1
ATOM 577 N N . LEU A 1 79 ? 10.367 0.470 -15.451 1.00 78.94 79 LEU A N 1
ATOM 578 C CA . LEU A 1 79 ? 11.098 1.086 -16.557 1.00 78.94 79 LEU A CA 1
ATOM 579 C C . LEU A 1 79 ? 11.298 0.112 -17.726 1.00 78.94 79 LEU A C 1
ATOM 581 O O . LEU A 1 79 ? 12.144 0.362 -18.580 1.00 78.94 79 LEU A O 1
ATOM 585 N N . ASP A 1 80 ? 10.501 -0.958 -17.817 1.00 77.62 80 ASP A N 1
ATOM 586 C CA . ASP A 1 80 ? 10.650 -1.985 -18.866 1.00 77.62 80 ASP A CA 1
ATOM 587 C C . ASP A 1 80 ? 10.549 -1.388 -20.282 1.00 77.62 80 ASP A C 1
ATOM 589 O O . ASP A 1 80 ? 11.141 -1.881 -21.242 1.00 77.62 80 ASP A O 1
ATOM 593 N N . TRP A 1 81 ? 9.823 -0.275 -20.422 1.00 63.56 81 TRP A N 1
ATOM 594 C CA . TRP A 1 81 ? 9.710 0.471 -21.675 1.00 63.56 81 TRP A CA 1
ATOM 595 C C . TRP A 1 81 ? 11.033 1.112 -22.124 1.00 63.56 81 TRP A C 1
ATOM 597 O O . TRP A 1 81 ? 11.235 1.296 -23.324 1.00 63.56 81 TRP A O 1
ATOM 607 N N . LEU A 1 82 ? 11.923 1.458 -21.189 1.00 62.06 82 LEU A N 1
ATOM 608 C CA . LEU A 1 82 ? 13.233 2.033 -21.487 1.00 62.06 82 LEU A CA 1
ATOM 609 C C . LEU A 1 82 ? 14.195 0.947 -21.985 1.00 62.06 82 LEU A C 1
ATOM 611 O O . LEU A 1 82 ? 14.947 1.187 -22.926 1.00 62.06 82 LEU A O 1
ATOM 615 N N . GLU A 1 83 ? 14.122 -0.257 -21.410 1.00 59.53 83 GLU A N 1
ATOM 616 C CA . GLU A 1 83 ? 14.921 -1.407 -21.849 1.00 59.53 83 GLU A CA 1
ATOM 617 C C . GLU A 1 83 ? 14.501 -1.910 -23.236 1.00 59.53 83 GLU A C 1
ATOM 619 O O . GLU A 1 83 ? 15.351 -2.279 -24.042 1.00 59.53 83 GLU A O 1
ATOM 624 N N . ALA A 1 84 ? 13.204 -1.871 -23.556 1.00 60.62 84 ALA A N 1
ATOM 625 C CA . ALA A 1 84 ? 12.695 -2.282 -24.866 1.00 60.62 84 ALA A CA 1
ATOM 626 C C . ALA A 1 84 ? 13.059 -1.319 -26.018 1.00 60.62 84 ALA A C 1
ATOM 628 O O . ALA A 1 84 ? 12.915 -1.682 -27.186 1.00 60.62 84 ALA A O 1
ATOM 629 N N . ALA A 1 85 ? 13.488 -0.091 -25.708 1.00 54.25 85 ALA A N 1
ATOM 630 C CA . ALA A 1 85 ? 13.847 0.936 -26.688 1.00 54.25 85 ALA A CA 1
ATOM 631 C C . ALA A 1 85 ? 15.363 1.024 -26.971 1.00 54.25 85 ALA A C 1
ATOM 633 O O . ALA A 1 85 ? 15.774 1.883 -27.758 1.00 54.25 85 ALA A O 1
ATOM 634 N N . MET A 1 86 ? 16.174 0.171 -26.331 1.00 52.09 86 MET A N 1
ATOM 635 C CA . MET A 1 86 ? 17.636 0.099 -26.480 1.00 52.09 86 MET A CA 1
ATOM 636 C C . MET A 1 86 ? 18.105 -0.966 -27.474 1.00 52.09 86 MET A C 1
ATOM 638 O O . MET A 1 86 ? 17.495 -2.054 -27.537 1.00 52.09 86 MET A O 1
#

pLDDT: mean 84.03, std 12.92, range [45.16, 96.62]

Organism: NCBI:txid249408

Foldseek 3Di:
DPQDQKEKEAEADPQKDFDVVLVVVLQVCCCVVQVYGYYYDDCVPDPDNDIDIDTDRDPCPVVCCVVSVVSSVVGIDHPVVVVVVD